Protein AF-A0A5C7UQM0-F1 (afdb_monomer_lite)

Foldseek 3Di:
DDDDDDDVVVVPDDPDDDVVVVCVPVVVVCVVLVVVQDEDPSPSHHDVVCVVVVVDDDDDQPDDDPPPDDDPVSVVD

pLDDT: mean 89.75, std 7.15, range [54.72, 98.0]

Secondary structure (DSSP, 8-state):
--PPPP-HHHHHS-SS--HHHHHHHHHHHHHHHTTT--SGGGSSS--HHHHHTT-----PPPPPP-SSS--HHHHT-

Radius of gyration: 20.5 Å; chains: 1; bounding box: 39×55×38 Å

Sequence (77 aa):
MSESLSQPGLASLSKSFEPAAIEARWGPAWEQAGLGRAGYRGSGQPDAGAAARGENFAIQLPPPNVTGTLHMGHAFN

Structure (mmCIF, N/CA/C/O backbone):
data_AF-A0A5C7UQM0-F1
#
_entry.id   AF-A0A5C7UQM0-F1
#
loop_
_atom_site.group_PDB
_atom_site.id
_atom_site.type_symbol
_atom_site.label_atom_id
_atom_site.label_alt_id
_atom_site.label_comp_id
_atom_site.label_asym_id
_atom_site.label_entity_id
_atom_site.label_seq_id
_atom_site.pdbx_PDB_ins_code
_atom_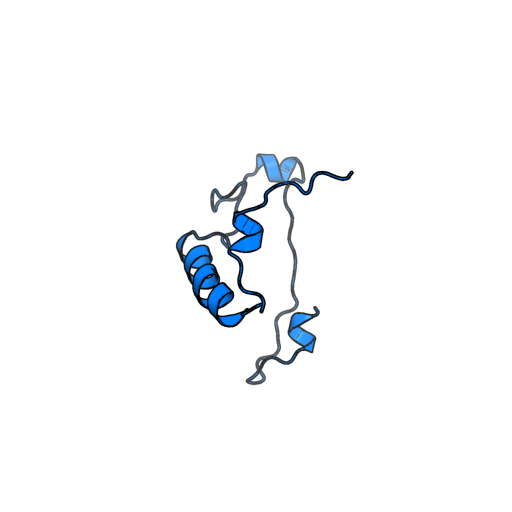site.Cartn_x
_atom_site.Cartn_y
_atom_site.Cartn_z
_atom_site.occupancy
_atom_site.B_iso_or_equiv
_atom_site.auth_seq_id
_atom_site.auth_comp_id
_atom_site.auth_asym_id
_atom_site.auth_atom_id
_atom_site.pdbx_PDB_model_num
ATOM 1 N N . MET A 1 1 ? -21.150 40.088 10.102 1.00 54.72 1 MET A N 1
ATOM 2 C CA . MET A 1 1 ? -21.665 38.780 10.557 1.00 54.72 1 MET A CA 1
ATOM 3 C C . MET A 1 1 ? -21.094 37.744 9.608 1.00 54.72 1 MET A C 1
ATOM 5 O O . MET A 1 1 ? -21.206 37.957 8.411 1.00 54.72 1 MET A O 1
ATOM 9 N N . SER A 1 2 ? -20.376 36.737 10.110 1.00 69.00 2 SER A N 1
ATOM 10 C CA . SER A 1 2 ? -19.737 35.727 9.254 1.00 69.00 2 SER A CA 1
ATOM 11 C C . SER A 1 2 ? -20.806 34.739 8.797 1.00 69.00 2 SER A C 1
ATOM 13 O O . SER A 1 2 ? -21.384 34.052 9.637 1.00 69.00 2 SER A O 1
ATOM 15 N N . GLU A 1 3 ? -21.111 34.696 7.502 1.00 71.94 3 GLU A N 1
ATOM 16 C CA . GLU A 1 3 ? -21.981 33.660 6.944 1.00 71.94 3 GLU A CA 1
ATOM 17 C C . GLU A 1 3 ? -21.274 32.308 7.063 1.00 71.94 3 GLU A C 1
ATOM 19 O O . GLU A 1 3 ? -20.206 32.089 6.489 1.00 71.94 3 GLU A O 1
ATOM 24 N N . SER A 1 4 ? -21.846 31.390 7.842 1.00 78.94 4 SER A N 1
ATOM 25 C CA . SER A 1 4 ? -21.373 30.011 7.873 1.00 78.94 4 SER A CA 1
ATOM 26 C C . SER A 1 4 ? -21.787 29.321 6.576 1.00 78.94 4 SER A C 1
ATOM 28 O O . SER A 1 4 ? -22.980 29.157 6.315 1.00 78.94 4 SER A O 1
ATOM 30 N N . LEU A 1 5 ? -20.810 28.907 5.772 1.00 82.06 5 LEU A N 1
ATOM 31 C CA . LEU A 1 5 ? -21.048 28.138 4.552 1.00 82.06 5 LEU A CA 1
ATOM 32 C C . LEU A 1 5 ? -21.802 26.838 4.884 1.00 82.06 5 LEU A C 1
ATOM 34 O O . LEU A 1 5 ? -21.382 26.077 5.756 1.00 82.06 5 LEU A O 1
ATOM 38 N N . SER A 1 6 ? -22.901 26.573 4.174 1.00 86.31 6 SER A N 1
ATOM 39 C CA . SER A 1 6 ? -23.653 25.321 4.312 1.00 86.31 6 SER A CA 1
ATOM 40 C C . SER A 1 6 ? -22.825 24.150 3.776 1.00 86.31 6 SER A C 1
ATOM 42 O O . SER A 1 6 ? -22.490 24.109 2.593 1.00 86.31 6 SER A O 1
ATOM 44 N N . GLN A 1 7 ? -22.484 23.199 4.651 1.00 85.31 7 GLN A N 1
ATOM 45 C CA . GLN A 1 7 ? -21.702 22.003 4.316 1.00 85.31 7 GLN A CA 1
ATOM 46 C C . GLN A 1 7 ? -22.498 20.733 4.661 1.00 85.31 7 GLN A C 1
ATOM 48 O O . GLN A 1 7 ? -22.215 20.071 5.662 1.00 85.31 7 GLN A O 1
ATOM 53 N N . PRO A 1 8 ? -23.506 20.367 3.848 1.00 84.50 8 PRO A N 1
ATOM 54 C CA . PRO A 1 8 ? -24.393 19.241 4.146 1.00 84.50 8 PRO A CA 1
ATOM 55 C C . PRO A 1 8 ? -23.646 17.902 4.213 1.00 84.50 8 PRO A C 1
ATOM 57 O O . PRO A 1 8 ? -23.980 17.057 5.038 1.00 84.50 8 PRO A O 1
ATOM 60 N N . GLY A 1 9 ? -22.591 17.731 3.406 1.00 85.56 9 GLY A N 1
ATOM 61 C CA . GLY A 1 9 ? -21.729 16.549 3.462 1.00 85.56 9 GLY A CA 1
ATOM 62 C C . GLY A 1 9 ? -21.065 16.386 4.830 1.00 85.56 9 GLY A C 1
ATOM 63 O O . GLY A 1 9 ? -21.183 15.326 5.436 1.00 85.56 9 GLY A O 1
ATOM 64 N N . LEU A 1 10 ? -20.460 17.455 5.360 1.00 84.94 10 LEU A N 1
ATOM 65 C CA . LEU A 1 10 ? -19.844 17.458 6.690 1.00 84.94 10 LEU A CA 1
ATOM 66 C C . LEU A 1 10 ? -20.874 17.201 7.800 1.00 84.94 10 LEU A C 1
ATOM 68 O O . LEU A 1 10 ? -20.606 16.427 8.712 1.00 84.94 10 LEU A O 1
ATOM 72 N N . ALA A 1 11 ? -22.066 17.799 7.695 1.00 86.12 11 ALA A N 1
ATOM 73 C CA . ALA A 1 11 ? -23.145 17.608 8.666 1.00 86.12 11 ALA A CA 1
ATOM 74 C C . ALA A 1 11 ? -23.695 16.167 8.699 1.00 86.12 11 ALA A C 1
ATOM 76 O O . ALA A 1 11 ? -24.269 15.759 9.706 1.00 86.12 11 ALA A O 1
ATOM 77 N N . SER A 1 12 ? -23.526 15.407 7.612 1.00 87.31 12 SER A N 1
ATOM 78 C CA . SER A 1 12 ? -23.991 14.019 7.491 1.00 87.31 12 SER A CA 1
ATOM 79 C C . SER A 1 12 ? -22.992 12.969 7.994 1.00 87.31 12 SER A C 1
ATOM 81 O O . SER A 1 12 ? -23.351 11.798 8.119 1.00 87.31 12 SER A O 1
ATOM 83 N N . LEU A 1 13 ? -21.745 13.366 8.275 1.00 87.94 13 LEU A N 1
ATOM 84 C CA . LEU A 1 13 ? -20.717 12.452 8.768 1.00 87.94 13 LEU A CA 1
ATOM 85 C C . LEU A 1 13 ? -20.994 12.021 10.213 1.00 87.94 13 LEU A C 1
ATOM 87 O O . LEU A 1 13 ? -21.554 12.765 11.022 1.00 87.94 13 LEU A O 1
ATOM 91 N N . SER A 1 14 ? -20.559 10.808 10.555 1.00 86.88 14 SER A N 1
ATOM 92 C CA . SER A 1 14 ? -20.571 10.345 11.938 1.00 86.88 14 SER A CA 1
ATOM 93 C C . SER A 1 14 ? -19.682 11.239 12.802 1.00 86.88 14 SER A C 1
ATOM 95 O O . SER A 1 14 ? -18.610 11.678 12.389 1.00 86.88 14 SER A O 1
ATOM 97 N N . LYS A 1 15 ? -20.116 11.488 14.041 1.00 87.25 15 LYS A N 1
ATOM 98 C CA . LYS A 1 15 ? -19.314 12.247 15.014 1.00 87.25 15 LYS A CA 1
ATOM 99 C C . LYS A 1 15 ? -18.066 11.484 15.470 1.00 87.25 15 LYS A C 1
ATOM 101 O O . LYS A 1 15 ? -17.101 12.112 15.891 1.00 87.25 15 LYS A O 1
ATOM 106 N N . SER A 1 16 ? -18.103 10.155 15.384 1.00 90.56 16 SER A N 1
ATOM 107 C CA . SER A 1 16 ? -16.987 9.261 15.695 1.00 90.56 16 SER A CA 1
ATOM 108 C C . SER A 1 16 ? -16.372 8.704 14.416 1.00 90.56 16 SER A C 1
ATOM 110 O O . SER A 1 16 ? -17.080 8.451 13.437 1.00 90.56 16 SER A O 1
ATOM 112 N N . PHE A 1 17 ? -15.058 8.501 14.438 1.00 90.88 17 PHE A N 1
ATOM 113 C CA . PHE A 1 17 ? -14.326 7.819 13.378 1.00 90.88 17 PHE A CA 1
ATOM 114 C C . PHE A 1 17 ? -14.266 6.316 13.668 1.00 90.88 17 PHE A C 1
ATOM 116 O O . PHE A 1 17 ? -13.737 5.914 14.700 1.00 90.88 17 PHE A O 1
ATOM 123 N N . GLU A 1 18 ? -14.781 5.503 12.744 1.00 90.88 18 GLU A N 1
ATOM 124 C CA . GLU A 1 18 ? -14.843 4.041 12.859 1.00 90.88 18 GLU A CA 1
ATOM 125 C C . GLU A 1 18 ? -13.945 3.390 11.785 1.00 90.88 18 GLU A C 1
ATOM 127 O O . GLU A 1 18 ? -14.410 3.142 10.665 1.00 90.88 18 GLU A O 1
ATOM 132 N N . PRO A 1 19 ? -12.654 3.123 12.071 1.00 94.62 19 PRO A N 1
ATOM 133 C CA . PRO A 1 19 ? -11.699 2.648 11.063 1.00 94.62 19 PRO A CA 1
ATOM 134 C C . PRO A 1 19 ? -12.076 1.281 10.488 1.00 94.62 19 PRO A C 1
ATOM 136 O O . PRO A 1 19 ? -12.005 1.083 9.277 1.00 94.62 19 PRO A O 1
ATOM 139 N N . ALA A 1 20 ? -12.574 0.367 11.325 1.00 95.56 20 ALA A N 1
ATOM 140 C CA . ALA A 1 20 ? -12.876 -1.005 10.921 1.00 95.56 20 ALA A CA 1
ATOM 141 C C . ALA A 1 20 ? -13.883 -1.085 9.758 1.00 95.56 20 ALA A C 1
ATOM 143 O O . ALA A 1 20 ? -13.704 -1.870 8.830 1.00 95.56 20 ALA A O 1
ATOM 144 N N . ALA A 1 21 ? -14.927 -0.248 9.766 1.00 92.19 21 ALA A N 1
ATOM 145 C CA . ALA A 1 21 ? -15.929 -0.229 8.698 1.00 92.19 21 ALA A CA 1
ATOM 146 C C . ALA A 1 21 ? -15.364 0.315 7.373 1.00 92.19 21 ALA A C 1
ATOM 148 O O . ALA A 1 21 ? -15.763 -0.117 6.290 1.00 92.19 21 ALA A O 1
ATOM 149 N N . ILE A 1 22 ? -14.429 1.263 7.457 1.00 94.06 22 ILE A N 1
ATOM 150 C CA . ILE A 1 22 ? -13.763 1.875 6.304 1.00 94.06 22 ILE A CA 1
ATOM 151 C C . ILE A 1 22 ? -12.773 0.881 5.693 1.00 94.06 22 ILE A C 1
ATOM 153 O O . ILE A 1 22 ? -12.814 0.642 4.486 1.00 94.06 22 ILE A O 1
ATOM 157 N N . GLU A 1 23 ? -11.930 0.268 6.521 1.00 96.94 23 GLU A N 1
ATOM 158 C CA . GLU A 1 23 ? -10.936 -0.727 6.111 1.00 96.94 23 GLU A CA 1
ATOM 159 C C . GLU A 1 23 ? -11.600 -1.951 5.470 1.00 96.94 23 GLU A C 1
ATOM 161 O O . GLU A 1 23 ? -11.209 -2.358 4.373 1.00 96.94 23 GLU A O 1
ATOM 166 N N . ALA A 1 24 ? -12.672 -2.468 6.082 1.00 96.69 24 ALA A N 1
ATOM 167 C CA . ALA A 1 24 ? -13.433 -3.603 5.557 1.00 96.69 24 ALA A CA 1
ATOM 168 C C . ALA A 1 24 ? -14.075 -3.322 4.187 1.00 96.69 24 ALA A C 1
ATOM 170 O O . ALA A 1 24 ? -14.288 -4.243 3.401 1.00 96.69 24 ALA A O 1
ATOM 171 N N . ARG A 1 25 ? -14.383 -2.055 3.884 1.00 95.69 25 ARG A N 1
ATOM 172 C CA . ARG A 1 25 ? -14.916 -1.649 2.580 1.00 95.69 25 ARG A CA 1
ATOM 173 C C . ARG A 1 25 ? -13.813 -1.482 1.541 1.00 95.69 25 ARG A C 1
ATOM 175 O O . ARG A 1 25 ? -13.958 -1.952 0.415 1.00 95.69 25 ARG A O 1
ATOM 182 N N . TRP A 1 26 ? -12.761 -0.743 1.882 1.00 97.38 26 TRP A N 1
ATOM 183 C CA . TRP A 1 26 ? -11.799 -0.270 0.889 1.00 97.38 26 TRP A CA 1
ATOM 184 C C . TRP A 1 26 ? -10.697 -1.269 0.577 1.00 97.38 26 TRP A C 1
ATOM 186 O O . TRP A 1 26 ? -10.321 -1.354 -0.589 1.00 97.38 26 TRP A O 1
ATOM 196 N N . GLY A 1 27 ? -10.244 -2.063 1.553 1.00 97.00 27 GLY A N 1
ATOM 197 C CA . GLY A 1 27 ? -9.238 -3.103 1.317 1.00 97.00 27 GLY A CA 1
ATOM 198 C C . GLY A 1 27 ? -9.640 -4.033 0.162 1.00 97.00 27 GLY A C 1
ATOM 199 O O . GLY A 1 27 ? -8.971 -4.030 -0.874 1.00 97.00 27 GLY A O 1
ATOM 200 N N . PRO A 1 28 ? -10.797 -4.721 0.253 1.00 97.94 28 PRO A N 1
ATOM 201 C CA . PRO A 1 28 ? -11.269 -5.594 -0.821 1.00 97.94 28 PRO A CA 1
ATOM 202 C C . PRO A 1 28 ? -11.530 -4.858 -2.141 1.00 97.94 28 PRO A C 1
ATOM 204 O O . PRO A 1 28 ? -11.256 -5.392 -3.214 1.00 97.94 28 PRO A O 1
ATOM 207 N N . ALA A 1 29 ? -12.044 -3.624 -2.089 1.00 98.00 29 ALA A N 1
ATOM 208 C CA . ALA A 1 29 ? -12.310 -2.841 -3.294 1.00 98.00 29 ALA A CA 1
ATOM 209 C C . ALA A 1 29 ? -11.016 -2.508 -4.061 1.00 98.00 29 ALA A C 1
ATOM 211 O O . ALA A 1 29 ? -10.981 -2.599 -5.289 1.00 98.00 29 ALA A O 1
ATOM 212 N N . TRP A 1 30 ? -9.942 -2.149 -3.354 1.00 96.75 30 TRP A N 1
ATOM 213 C CA . TRP A 1 30 ? -8.641 -1.865 -3.961 1.00 96.75 30 TRP A CA 1
ATOM 214 C C . TRP A 1 30 ? -7.971 -3.120 -4.519 1.00 96.75 30 TRP A C 1
ATOM 216 O O . TRP A 1 30 ? -7.375 -3.058 -5.597 1.00 96.75 30 TRP A O 1
ATOM 226 N N . GLU A 1 31 ? -8.100 -4.256 -3.829 1.00 96.06 31 GLU A N 1
ATOM 227 C CA . GLU A 1 31 ? -7.618 -5.554 -4.311 1.00 96.06 31 GLU A CA 1
ATOM 228 C C . GLU A 1 31 ? -8.326 -5.976 -5.603 1.00 96.06 31 GLU A C 1
ATOM 230 O O . GLU A 1 31 ? -7.665 -6.325 -6.583 1.00 96.06 31 GLU A O 1
ATOM 235 N N . GLN A 1 32 ? -9.659 -5.872 -5.644 1.00 96.62 32 GLN A N 1
ATOM 236 C CA . GLN A 1 32 ? -10.463 -6.176 -6.833 1.00 96.62 32 GLN A CA 1
ATOM 237 C C . GLN A 1 32 ? -10.105 -5.271 -8.016 1.00 96.62 32 GLN A C 1
ATOM 239 O O . GLN A 1 32 ? -9.979 -5.744 -9.145 1.00 96.62 32 GLN A O 1
ATOM 244 N N . ALA A 1 33 ? -9.888 -3.980 -7.756 1.00 94.69 33 ALA A N 1
ATOM 245 C CA . ALA A 1 33 ? -9.432 -3.025 -8.762 1.00 94.69 33 ALA A CA 1
ATOM 246 C C . ALA A 1 33 ? -7.953 -3.216 -9.158 1.00 94.69 33 ALA A C 1
ATOM 248 O O . ALA A 1 33 ? -7.499 -2.630 -10.139 1.00 94.69 33 ALA A O 1
ATOM 249 N N . GLY A 1 34 ? -7.191 -4.033 -8.424 1.00 93.56 34 GLY A N 1
ATOM 250 C CA . GLY A 1 34 ? -5.784 -4.305 -8.698 1.00 93.56 34 GLY A CA 1
ATOM 251 C C . GLY A 1 34 ? -4.861 -3.106 -8.475 1.00 93.56 34 GLY A C 1
ATOM 252 O O . GLY A 1 34 ? -3.810 -3.045 -9.107 1.00 93.56 34 GLY A O 1
ATOM 253 N N . LEU A 1 35 ? -5.218 -2.166 -7.592 1.00 93.25 35 LEU A N 1
ATOM 254 C CA . LEU A 1 35 ? -4.473 -0.908 -7.406 1.00 93.25 35 LEU A CA 1
ATOM 255 C C . LEU A 1 35 ? -3.046 -1.107 -6.873 1.00 93.25 35 LEU A C 1
ATOM 257 O O . LEU A 1 35 ? -2.184 -0.267 -7.104 1.00 93.25 35 LEU A O 1
ATOM 261 N N . GLY A 1 36 ? -2.787 -2.226 -6.191 1.00 92.12 36 GLY A N 1
ATOM 262 C CA . GLY A 1 36 ? -1.448 -2.603 -5.731 1.00 92.12 36 GLY A CA 1
ATOM 263 C C . GLY A 1 36 ? -0.560 -3.242 -6.807 1.00 92.12 36 GLY A C 1
ATOM 264 O O . GLY A 1 36 ? 0.587 -3.579 -6.522 1.00 92.12 36 GLY A O 1
ATOM 265 N N . ARG A 1 37 ? -1.057 -3.456 -8.035 1.00 93.88 37 ARG A N 1
ATOM 266 C CA . ARG A 1 37 ? -0.257 -4.057 -9.112 1.00 93.88 37 ARG A CA 1
ATOM 267 C C . ARG A 1 37 ? 0.747 -3.044 -9.653 1.00 93.88 37 ARG A C 1
ATOM 269 O O . ARG A 1 37 ? 0.371 -1.992 -10.163 1.00 93.88 37 ARG A O 1
ATOM 276 N N . ALA A 1 38 ? 2.026 -3.399 -9.589 1.00 93.25 38 ALA A N 1
ATOM 277 C CA . ALA A 1 38 ? 3.091 -2.593 -10.167 1.00 93.25 38 ALA A CA 1
ATOM 278 C C . ALA A 1 38 ? 2.940 -2.475 -11.693 1.00 93.25 38 ALA A C 1
ATOM 280 O O . ALA A 1 38 ? 2.588 -3.435 -12.377 1.00 93.25 38 ALA A O 1
ATOM 281 N N . GLY A 1 39 ? 3.232 -1.294 -12.230 1.00 93.00 39 GLY A N 1
ATOM 282 C CA . GLY A 1 39 ? 3.188 -1.012 -13.660 1.00 93.00 39 GLY A CA 1
ATOM 283 C C . GLY A 1 39 ? 3.185 0.486 -13.935 1.00 93.00 39 GLY A C 1
ATOM 284 O O . GLY A 1 39 ? 2.920 1.299 -13.048 1.00 93.00 39 GLY A O 1
ATOM 285 N N . TYR A 1 40 ? 3.476 0.868 -15.174 1.00 93.62 40 TYR A N 1
ATOM 286 C CA . TYR A 1 40 ? 3.462 2.269 -15.567 1.00 93.62 40 TYR A CA 1
ATOM 287 C C . TYR A 1 40 ? 2.022 2.767 -15.724 1.00 93.62 40 TYR A C 1
ATOM 289 O O . TYR A 1 40 ? 1.262 2.245 -16.537 1.00 93.62 40 TYR A O 1
ATOM 297 N N . ARG A 1 41 ? 1.632 3.783 -14.943 1.00 90.56 41 ARG A N 1
ATOM 298 C CA . ARG A 1 41 ? 0.307 4.433 -15.023 1.00 90.56 41 ARG A CA 1
ATOM 299 C C . ARG A 1 41 ? -0.879 3.453 -14.944 1.00 90.56 41 ARG A C 1
ATOM 301 O O . ARG A 1 41 ? -1.863 3.609 -15.659 1.00 90.56 41 ARG A O 1
ATOM 308 N N . GLY A 1 42 ? -0.783 2.442 -14.078 1.00 88.75 42 GLY A N 1
ATOM 309 C CA . GLY A 1 42 ? -1.859 1.465 -13.863 1.00 88.75 42 GLY A CA 1
ATOM 310 C C . GLY A 1 42 ? -2.003 0.412 -14.968 1.00 88.75 42 GLY A C 1
ATOM 311 O O . GLY A 1 42 ? -2.965 -0.347 -14.956 1.00 88.75 42 GLY A O 1
ATOM 312 N N . SER A 1 43 ? -1.052 0.326 -15.905 1.00 91.62 43 SER A N 1
ATOM 313 C CA . SER A 1 43 ? -1.068 -0.675 -16.982 1.00 91.62 43 SER A CA 1
ATOM 314 C C . SER A 1 43 ? -0.789 -2.107 -16.510 1.00 91.62 43 SER A C 1
ATOM 316 O O . SER A 1 43 ? -1.026 -3.059 -17.250 1.00 91.62 43 SER A O 1
ATOM 318 N N . GLY A 1 44 ? -0.223 -2.272 -15.310 1.00 92.88 44 GLY A N 1
ATOM 319 C CA . GLY A 1 44 ? 0.297 -3.556 -14.837 1.00 92.88 44 GLY A CA 1
ATOM 320 C C . GLY A 1 44 ? 1.533 -4.052 -15.602 1.00 92.88 44 GLY A C 1
ATOM 321 O O . GLY A 1 44 ? 1.908 -5.210 -15.450 1.00 92.88 44 GLY A O 1
ATOM 322 N N . GLN A 1 45 ? 2.140 -3.214 -16.450 1.00 94.56 45 GLN A N 1
ATOM 323 C CA . GLN A 1 45 ? 3.299 -3.551 -17.278 1.00 94.56 45 GLN A CA 1
ATOM 324 C C . GLN A 1 45 ? 4.410 -2.503 -17.127 1.00 94.56 45 GLN A C 1
ATOM 326 O O . GLN A 1 45 ? 4.118 -1.324 -16.891 1.00 94.56 45 GLN A O 1
ATOM 331 N N . PRO A 1 46 ? 5.689 -2.893 -17.257 1.00 94.38 46 PRO A N 1
ATOM 332 C CA . PRO A 1 46 ? 6.786 -1.936 -17.307 1.00 94.38 46 PRO A CA 1
ATOM 333 C C . PRO A 1 46 ? 6.734 -1.111 -18.600 1.00 94.38 46 PRO A C 1
ATOM 335 O O . PRO A 1 46 ? 6.288 -1.591 -19.640 1.00 94.38 46 PRO A O 1
ATOM 338 N N . ASP A 1 47 ? 7.247 0.117 -18.546 1.00 96.12 47 ASP A N 1
ATOM 339 C CA . ASP A 1 47 ? 7.433 0.970 -19.721 1.00 96.12 47 ASP A CA 1
ATOM 340 C C . ASP A 1 47 ? 8.921 1.310 -19.868 1.00 96.12 47 ASP A C 1
ATOM 342 O O . ASP A 1 47 ? 9.522 1.957 -19.006 1.00 96.12 47 ASP A O 1
ATOM 346 N N . ALA A 1 48 ? 9.531 0.836 -20.957 1.00 95.88 48 ALA A N 1
ATOM 347 C CA . ALA A 1 48 ? 10.959 1.018 -21.206 1.00 95.88 48 ALA A CA 1
ATOM 348 C C . ALA A 1 48 ? 11.330 2.489 -21.458 1.00 95.88 48 ALA A C 1
ATOM 350 O O . ALA A 1 48 ? 12.428 2.915 -21.105 1.00 95.88 48 ALA A O 1
ATOM 351 N N . GLY A 1 49 ? 10.420 3.281 -22.034 1.00 97.12 49 GLY A N 1
ATOM 352 C CA . GLY A 1 49 ? 10.636 4.706 -22.266 1.00 97.12 49 GLY A CA 1
ATOM 353 C C . GLY A 1 49 ? 10.608 5.503 -20.964 1.00 97.12 49 GLY A C 1
ATOM 354 O O . GLY A 1 49 ? 11.457 6.363 -20.753 1.00 97.12 49 GLY A O 1
ATOM 355 N N . ALA A 1 50 ? 9.669 5.199 -20.070 1.00 95.31 50 ALA A N 1
ATOM 356 C CA . ALA A 1 50 ? 9.596 5.760 -18.727 1.00 95.31 50 ALA A CA 1
ATOM 357 C C . ALA A 1 50 ? 10.836 5.390 -17.907 1.00 95.31 50 ALA A C 1
ATOM 359 O O . ALA A 1 50 ? 11.432 6.259 -17.275 1.00 95.31 50 ALA A O 1
ATOM 360 N N . ALA A 1 51 ? 11.282 4.132 -17.986 1.00 95.12 51 ALA A N 1
ATOM 361 C CA . ALA A 1 51 ? 12.521 3.692 -17.351 1.00 95.12 51 ALA A CA 1
ATOM 362 C C . ALA A 1 51 ? 13.746 4.449 -17.895 1.00 95.12 51 ALA A C 1
ATOM 364 O O . ALA A 1 51 ? 14.563 4.928 -17.116 1.00 95.12 51 ALA A O 1
ATOM 365 N N . ALA A 1 52 ? 13.847 4.636 -19.215 1.00 97.50 52 ALA A N 1
ATOM 366 C CA . ALA A 1 52 ? 14.930 5.408 -19.828 1.00 97.50 52 ALA A CA 1
ATOM 367 C C . ALA A 1 52 ? 14.930 6.893 -19.408 1.00 97.50 52 ALA A C 1
ATOM 369 O O . ALA A 1 52 ? 15.985 7.524 -19.402 1.00 97.50 52 ALA A O 1
ATOM 370 N N . ARG A 1 53 ? 13.767 7.446 -19.032 1.00 97.31 53 ARG A N 1
ATOM 371 C CA . ARG A 1 53 ? 13.626 8.801 -18.468 1.00 97.31 53 ARG A CA 1
ATOM 372 C C . ARG A 1 53 ? 13.812 8.864 -16.945 1.00 97.31 53 ARG A C 1
ATOM 374 O O . ARG A 1 53 ? 13.744 9.954 -16.388 1.00 97.31 53 ARG A O 1
ATOM 381 N N . GLY A 1 54 ? 14.033 7.732 -16.271 1.00 95.00 54 GLY A N 1
ATOM 382 C CA . GLY A 1 54 ? 14.150 7.669 -14.810 1.00 95.00 54 GLY A CA 1
ATOM 383 C C . GLY A 1 54 ? 12.826 7.881 -14.062 1.00 95.00 54 GLY A C 1
ATOM 384 O O . GLY A 1 54 ? 12.833 8.307 -12.914 1.00 95.00 54 GLY A O 1
ATOM 385 N N . GLU A 1 55 ? 11.682 7.610 -14.698 1.00 93.88 55 GLU 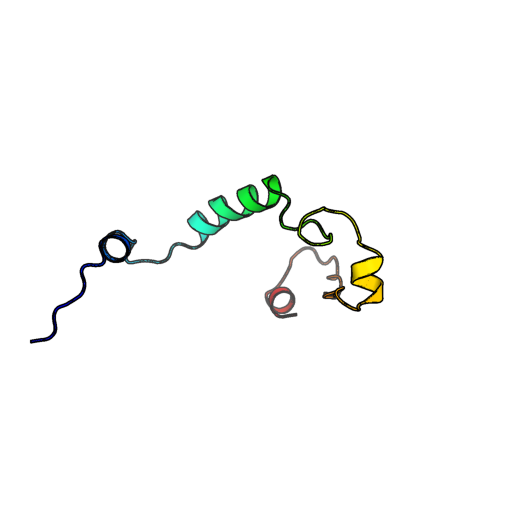A N 1
ATOM 386 C CA . GLU A 1 55 ? 10.338 7.736 -14.099 1.00 93.88 55 GLU A CA 1
ATOM 387 C C . GLU A 1 55 ? 9.895 6.474 -13.334 1.00 93.88 55 GLU A C 1
ATOM 389 O O . GLU A 1 55 ? 8.724 6.313 -12.985 1.00 93.88 55 GLU A O 1
ATOM 394 N N . ASN A 1 56 ? 10.810 5.540 -13.101 1.00 92.25 56 ASN A N 1
ATOM 395 C CA . ASN A 1 56 ? 10.589 4.367 -12.273 1.00 92.25 56 ASN A CA 1
ATOM 396 C C . ASN A 1 56 ? 10.996 4.650 -10.823 1.00 92.25 56 ASN A C 1
ATOM 398 O O . ASN A 1 56 ? 11.960 5.354 -10.545 1.00 92.25 56 ASN A O 1
ATOM 402 N N . PHE A 1 57 ? 10.282 4.039 -9.886 1.00 91.62 57 PHE A N 1
ATOM 403 C CA . PHE A 1 57 ? 10.650 4.052 -8.479 1.00 91.62 57 PHE A CA 1
ATOM 404 C C . PHE A 1 57 ? 10.434 2.663 -7.886 1.00 91.62 57 PHE A C 1
ATOM 406 O O . PHE A 1 57 ? 9.626 1.876 -8.383 1.00 91.62 57 PHE A O 1
ATOM 413 N N . ALA A 1 58 ? 11.163 2.368 -6.817 1.00 91.25 58 ALA A N 1
ATOM 414 C CA . ALA A 1 58 ? 10.965 1.180 -6.007 1.00 91.25 58 ALA A CA 1
ATOM 415 C C . ALA A 1 58 ? 11.074 1.581 -4.537 1.00 91.25 58 ALA A C 1
ATOM 417 O O . ALA A 1 58 ? 11.998 2.296 -4.154 1.00 91.25 58 ALA A O 1
ATOM 418 N N . ILE A 1 59 ? 10.127 1.120 -3.725 1.00 91.00 59 ILE A N 1
ATOM 419 C CA . ILE A 1 59 ? 10.171 1.247 -2.269 1.00 91.00 59 ILE A CA 1
ATOM 420 C C . ILE A 1 59 ? 10.423 -0.159 -1.742 1.00 91.00 59 ILE A C 1
ATOM 422 O O . ILE A 1 59 ? 9.574 -1.038 -1.887 1.00 91.00 59 ILE A O 1
ATOM 426 N N . GLN A 1 60 ? 11.615 -0.391 -1.200 1.00 89.50 60 GLN A N 1
ATOM 427 C CA . GLN A 1 60 ? 11.976 -1.683 -0.635 1.00 89.50 60 GLN A CA 1
ATOM 428 C C . GLN A 1 60 ? 11.668 -1.688 0.857 1.00 89.50 60 GLN A C 1
ATOM 430 O O . GLN A 1 60 ? 12.277 -0.944 1.618 1.00 89.50 60 GLN A O 1
ATOM 435 N N . LEU A 1 61 ? 10.748 -2.561 1.258 1.00 86.81 61 LEU A N 1
ATOM 436 C CA . LEU A 1 61 ? 10.516 -2.881 2.660 1.00 86.81 61 LEU A CA 1
ATOM 437 C C . LEU A 1 61 ? 11.322 -4.142 3.008 1.00 86.81 61 LEU A C 1
ATOM 439 O O . LEU A 1 61 ? 11.300 -5.100 2.224 1.00 86.81 61 LEU A O 1
ATOM 443 N N . PRO A 1 62 ? 12.054 -4.169 4.136 1.00 85.12 62 PRO A N 1
ATOM 444 C CA . PRO A 1 62 ? 12.789 -5.357 4.546 1.00 85.12 62 PRO A CA 1
ATOM 445 C C . PRO A 1 62 ? 11.805 -6.509 4.811 1.00 85.12 62 PRO A C 1
ATOM 447 O O . PRO A 1 62 ? 10.780 -6.296 5.466 1.00 85.12 62 PRO A O 1
ATOM 450 N N . PRO A 1 63 ? 12.080 -7.730 4.318 1.00 85.12 63 PRO A N 1
ATOM 451 C CA . PRO A 1 63 ? 11.191 -8.858 4.553 1.00 85.12 63 PRO A CA 1
ATOM 452 C C . PRO A 1 63 ? 11.118 -9.164 6.060 1.00 85.12 63 PRO A C 1
ATOM 454 O O . PRO A 1 63 ? 12.161 -9.213 6.719 1.00 85.12 63 PRO A O 1
ATOM 457 N N . PRO A 1 64 ? 9.916 -9.378 6.627 1.00 83.81 64 PRO A N 1
ATOM 458 C CA . PRO A 1 64 ? 9.788 -9.720 8.036 1.00 83.81 64 PRO A CA 1
ATOM 459 C C . PRO A 1 64 ? 10.315 -11.138 8.301 1.00 83.81 64 PRO A C 1
ATOM 461 O O . PRO A 1 64 ? 10.170 -12.039 7.472 1.00 83.81 64 PRO A O 1
ATOM 464 N N . ASN A 1 65 ? 10.880 -11.358 9.491 1.00 85.81 65 ASN A N 1
ATOM 465 C CA . ASN A 1 65 ? 11.198 -12.708 9.961 1.00 85.81 65 ASN A CA 1
ATOM 466 C C . ASN A 1 65 ? 9.899 -13.492 10.218 1.00 85.81 65 ASN A C 1
ATOM 468 O O . ASN A 1 65 ? 8.939 -12.954 10.769 1.00 85.81 65 ASN A O 1
ATOM 472 N N . VAL A 1 66 ? 9.868 -14.781 9.867 1.00 81.38 66 VAL A N 1
ATOM 473 C CA . VAL A 1 66 ? 8.675 -15.631 10.034 1.00 81.38 66 VAL A CA 1
ATOM 474 C C . VAL A 1 66 ? 8.593 -16.153 11.475 1.00 81.38 66 VAL A C 1
ATOM 476 O O . VAL A 1 66 ? 8.967 -17.285 11.765 1.00 81.38 66 VAL A O 1
ATOM 479 N N . THR A 1 67 ? 8.133 -15.304 12.397 1.00 82.31 67 THR A N 1
ATOM 480 C CA . THR A 1 67 ? 8.056 -15.582 13.850 1.00 82.31 67 THR A CA 1
ATOM 481 C C . THR A 1 67 ? 6.631 -15.818 14.367 1.00 82.31 67 THR A C 1
ATOM 483 O O . THR A 1 67 ? 6.436 -16.044 15.558 1.00 82.31 67 THR A O 1
ATOM 486 N N . GLY A 1 68 ? 5.630 -15.800 13.481 1.00 84.88 68 GLY A N 1
ATOM 487 C CA . GLY A 1 68 ? 4.234 -16.142 13.781 1.00 84.88 68 GLY A CA 1
ATOM 488 C C . GLY A 1 68 ? 3.289 -14.947 13.930 1.00 84.88 68 GLY A C 1
ATOM 489 O O . GLY A 1 68 ? 2.107 -15.086 13.632 1.00 84.88 68 GLY A O 1
ATOM 490 N N . THR A 1 69 ? 3.781 -13.766 14.313 1.00 87.19 69 THR A N 1
ATOM 491 C CA . THR A 1 69 ? 2.971 -12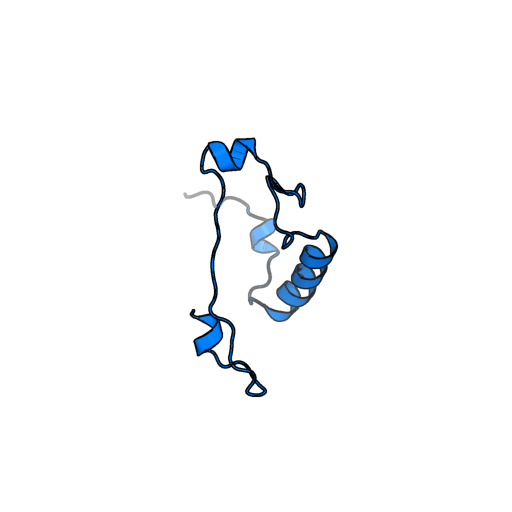.537 14.383 1.00 87.19 69 THR A CA 1
ATOM 492 C C . THR A 1 69 ? 3.776 -11.295 14.009 1.00 87.19 69 THR A C 1
ATOM 494 O O . THR A 1 69 ? 4.986 -11.221 14.217 1.00 87.19 69 THR A O 1
ATOM 497 N N . LEU A 1 70 ? 3.085 -10.288 13.468 1.00 89.69 70 LEU A N 1
ATOM 498 C CA . LEU A 1 70 ? 3.648 -8.958 13.250 1.00 89.69 70 LEU A CA 1
ATOM 499 C C . LEU A 1 70 ? 3.439 -8.100 14.505 1.00 89.69 70 LEU A C 1
ATOM 501 O O . LEU A 1 70 ? 2.342 -8.042 15.053 1.00 89.69 70 LEU A O 1
ATOM 505 N N . HIS A 1 71 ? 4.485 -7.404 14.947 1.00 90.31 71 HIS A N 1
ATOM 506 C CA . HIS A 1 71 ? 4.402 -6.343 15.959 1.00 90.31 71 HIS A CA 1
ATOM 507 C C . HIS A 1 71 ? 4.422 -4.937 15.338 1.00 90.31 71 HIS A C 1
ATOM 509 O O . HIS A 1 71 ? 4.874 -4.770 14.205 1.00 90.31 71 HIS A O 1
ATOM 515 N N . MET A 1 72 ? 4.062 -3.911 16.120 1.00 90.31 72 MET A N 1
ATOM 516 C CA . MET A 1 72 ? 4.020 -2.502 15.682 1.00 90.31 72 MET A CA 1
ATOM 517 C C . MET A 1 72 ? 5.312 -2.000 15.025 1.00 90.31 72 MET A C 1
ATOM 519 O O . MET A 1 72 ? 5.243 -1.231 14.078 1.00 90.31 72 MET A O 1
ATOM 523 N N . GLY A 1 73 ? 6.488 -2.475 15.451 1.00 87.56 73 GLY A N 1
ATOM 524 C CA . GLY A 1 73 ? 7.754 -2.144 14.779 1.00 87.56 73 GLY A CA 1
ATOM 525 C C . GLY A 1 73 ? 7.803 -2.486 13.280 1.00 87.56 73 GLY A C 1
ATOM 526 O O . GLY A 1 73 ? 8.492 -1.797 12.545 1.00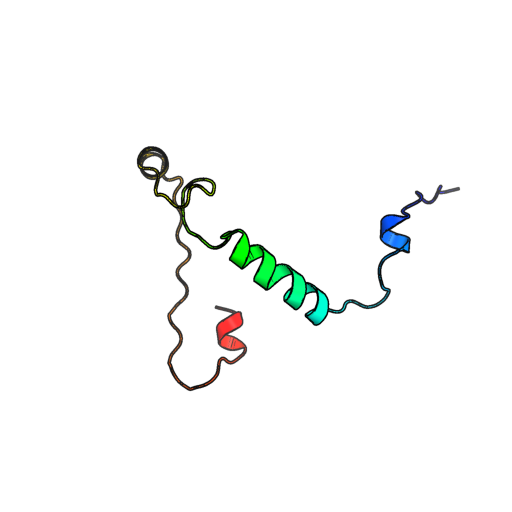 87.56 73 GLY A O 1
ATOM 527 N N . HIS A 1 74 ? 7.044 -3.478 12.796 1.00 88.69 74 HIS A N 1
ATOM 528 C CA . HIS A 1 74 ? 6.958 -3.752 11.356 1.00 88.69 74 HIS A CA 1
ATOM 529 C C . HIS A 1 74 ? 6.165 -2.680 10.602 1.00 88.69 74 HIS A C 1
ATOM 531 O O . HIS A 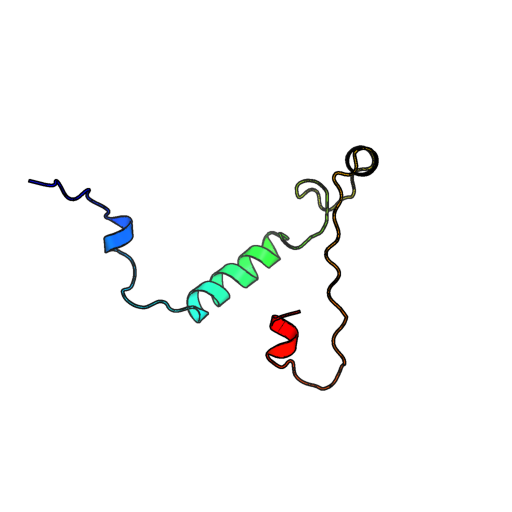1 74 ? 6.440 -2.446 9.434 1.00 88.69 74 HIS A O 1
ATOM 537 N N . ALA A 1 75 ? 5.192 -2.036 11.255 1.00 86.00 75 ALA A N 1
ATOM 538 C CA . ALA A 1 75 ? 4.348 -1.016 10.636 1.00 86.00 75 ALA A CA 1
ATOM 539 C C . ALA A 1 75 ? 5.049 0.347 10.498 1.00 86.00 75 ALA A C 1
ATOM 54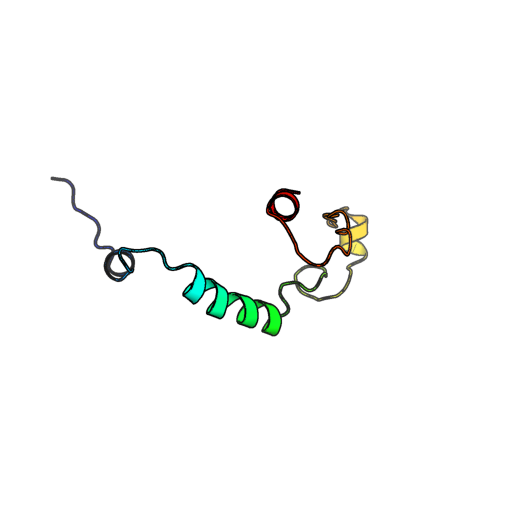1 O O . ALA A 1 75 ? 4.566 1.202 9.766 1.00 86.00 75 ALA A O 1
ATOM 542 N N . PHE A 1 76 ? 6.160 0.557 11.211 1.00 85.12 76 PHE A N 1
ATOM 543 C CA . PHE A 1 76 ? 6.919 1.812 11.204 1.00 85.12 76 PHE A CA 1
ATOM 544 C C . PHE A 1 76 ? 8.171 1.788 10.304 1.00 85.12 76 PHE A C 1
ATOM 546 O O . PHE A 1 76 ? 8.878 2.794 10.266 1.00 85.12 76 PHE A O 1
ATOM 553 N N . ASN A 1 77 ? 8.457 0.668 9.625 1.00 75.38 77 ASN A N 1
ATOM 554 C CA . ASN A 1 77 ? 9.599 0.517 8.710 1.00 75.38 77 ASN A CA 1
ATOM 555 C C . ASN A 1 77 ? 9.298 0.987 7.284 1.00 75.38 77 ASN A C 1
ATOM 557 O O . ASN A 1 77 ? 8.118 0.930 6.874 1.00 75.38 77 ASN A O 1
#